Protein AF-A0A5J4TEI2-F1 (afdb_monomer_lite)

pLDDT: mean 84.94, std 12.74, range [40.59, 98.12]

Organism: NCBI:txid222440

Radius of gyration: 21.31 Å; chains: 1; bounding box: 37×49×60 Å

Foldseek 3Di:
DDDDDADCCQAVPPDDLQVLCVVLPPPPADQADDLPVVDDPPCNVVQFADQDDDDPCSNDDPPVPDDPDDPVSVVVNVVVSVVDRTNNRVVVVNVVSSVVSSVSVVVVSCVVLVLLVDRVVVDRHNVRSVVSSVVSCVVPVVSPPPPVVPPDDD

Structure (mmCIF, N/CA/C/O backbone):
data_AF-A0A5J4TEI2-F1
#
_entry.id   AF-A0A5J4TEI2-F1
#
loop_
_atom_site.group_PDB
_atom_site.id
_atom_site.type_symbol
_atom_site.label_atom_id
_atom_site.label_alt_id
_atom_site.label_comp_id
_atom_site.label_asym_id
_atom_site.label_entity_id
_atom_site.label_seq_id
_atom_site.pdbx_PDB_ins_code
_atom_site.Cartn_x
_atom_site.Cartn_y
_atom_site.Cartn_z
_atom_site.occupancy
_atom_site.B_iso_or_equiv
_atom_site.auth_seq_id
_atom_site.auth_comp_id
_atom_site.auth_asym_id
_atom_site.auth_atom_id
_atom_site.pdbx_PDB_model_num
ATOM 1 N N . MET A 1 1 ? 8.782 -23.679 -11.835 1.00 68.81 1 MET A N 1
ATOM 2 C CA . MET A 1 1 ? 8.497 -22.228 -11.827 1.00 68.81 1 MET A CA 1
ATOM 3 C C . MET A 1 1 ? 9.331 -21.592 -10.723 1.00 68.81 1 MET A C 1
ATOM 5 O O . MET A 1 1 ? 9.281 -22.099 -9.611 1.00 68.81 1 MET A O 1
ATOM 9 N N . LYS A 1 2 ? 10.154 -20.577 -11.019 1.00 84.25 2 LYS A N 1
ATOM 10 C CA . LYS A 1 2 ? 10.969 -19.872 -10.012 1.00 84.25 2 LYS A CA 1
ATOM 11 C C . LYS A 1 2 ? 10.288 -18.540 -9.707 1.00 84.25 2 LYS A C 1
ATOM 13 O O . LYS A 1 2 ? 10.124 -17.743 -10.621 1.00 84.25 2 LYS A O 1
ATOM 18 N N . LEU A 1 3 ? 9.865 -18.335 -8.461 1.00 84.19 3 LEU A N 1
ATOM 19 C CA . LEU A 1 3 ? 9.283 -17.065 -8.022 1.00 84.19 3 LEU A CA 1
ATOM 20 C C . LEU A 1 3 ? 10.392 -16.018 -7.877 1.00 84.19 3 LEU A C 1
ATOM 22 O O . LEU A 1 3 ? 11.471 -16.320 -7.361 1.00 84.19 3 LEU A O 1
ATOM 26 N N . GLN A 1 4 ? 10.121 -14.806 -8.350 1.00 82.88 4 GLN A N 1
ATOM 27 C CA . GLN A 1 4 ? 10.978 -13.639 -8.179 1.00 82.88 4 GLN A CA 1
ATOM 28 C C . GLN A 1 4 ? 10.197 -12.580 -7.407 1.00 82.88 4 GLN A C 1
ATOM 30 O O . GLN A 1 4 ? 9.025 -12.346 -7.690 1.00 82.88 4 GLN A O 1
ATOM 35 N N . PHE A 1 5 ? 10.851 -11.971 -6.423 1.00 85.19 5 PHE A N 1
ATOM 36 C CA . PHE A 1 5 ? 10.300 -10.863 -5.655 1.00 85.19 5 PHE A CA 1
ATOM 37 C C . PHE A 1 5 ? 11.025 -9.598 -6.089 1.00 85.19 5 PHE A C 1
ATOM 39 O O . PHE A 1 5 ? 12.238 -9.491 -5.911 1.00 85.19 5 PHE A O 1
ATOM 46 N N . ASN A 1 6 ? 10.277 -8.672 -6.679 1.00 82.75 6 ASN A N 1
ATOM 47 C CA . ASN A 1 6 ? 10.787 -7.381 -7.108 1.00 82.75 6 ASN A CA 1
ATOM 48 C C . ASN A 1 6 ? 10.270 -6.300 -6.167 1.00 82.75 6 ASN A C 1
ATOM 50 O O . ASN A 1 6 ? 9.120 -6.335 -5.730 1.00 82.75 6 ASN A O 1
ATOM 54 N N . TYR A 1 7 ? 11.133 -5.338 -5.863 1.00 86.00 7 TYR A N 1
ATOM 55 C CA . TYR A 1 7 ? 10.760 -4.197 -5.049 1.00 86.00 7 TYR A CA 1
ATOM 56 C C . TYR A 1 7 ? 10.215 -3.092 -5.946 1.00 86.00 7 TYR A C 1
ATOM 58 O O . TYR A 1 7 ? 10.934 -2.565 -6.794 1.00 86.00 7 TYR A O 1
ATOM 66 N N . ALA A 1 8 ? 8.937 -2.765 -5.775 1.00 85.75 8 ALA A N 1
ATOM 67 C CA . ALA A 1 8 ? 8.249 -1.874 -6.694 1.00 85.75 8 ALA A CA 1
ATOM 68 C C . ALA A 1 8 ? 8.808 -0.440 -6.670 1.00 85.75 8 ALA A C 1
ATOM 70 O O . ALA A 1 8 ? 8.841 0.197 -7.715 1.00 85.75 8 ALA A O 1
ATOM 71 N N . GLU A 1 9 ? 9.358 0.049 -5.550 1.00 86.56 9 GLU A N 1
ATOM 72 C CA . GLU A 1 9 ? 9.984 1.386 -5.512 1.00 86.56 9 GLU A CA 1
ATOM 73 C C . GLU A 1 9 ? 11.164 1.520 -6.486 1.00 86.56 9 GLU A C 1
ATOM 75 O O . GLU A 1 9 ? 11.454 2.617 -6.952 1.00 86.56 9 GLU A O 1
ATOM 80 N N . ASN A 1 10 ? 11.815 0.424 -6.891 1.00 88.44 10 ASN A N 1
ATOM 81 C CA . ASN A 1 10 ? 12.852 0.511 -7.919 1.00 88.44 10 ASN A CA 1
ATOM 82 C C . ASN A 1 10 ? 12.293 0.950 -9.289 1.00 88.44 10 ASN A C 1
ATOM 84 O O . ASN A 1 10 ? 13.048 1.444 -10.133 1.00 88.44 10 ASN A O 1
ATOM 88 N N . LEU A 1 11 ? 10.993 0.752 -9.528 1.00 86.81 11 LEU A N 1
ATOM 89 C CA . LEU A 1 11 ? 10.283 1.137 -10.751 1.00 86.81 11 LEU A CA 1
ATOM 90 C C . LEU A 1 11 ? 9.676 2.546 -10.679 1.00 86.81 11 LEU A C 1
ATOM 92 O O . LEU A 1 11 ? 9.418 3.144 -11.717 1.00 86.81 11 LEU A O 1
ATOM 96 N N . PHE A 1 12 ? 9.487 3.093 -9.480 1.00 82.88 12 PHE A N 1
ATOM 97 C CA . PHE A 1 12 ? 8.881 4.417 -9.289 1.00 82.88 12 PHE A CA 1
ATOM 98 C C . PHE A 1 12 ? 9.860 5.466 -8.751 1.00 82.88 12 PHE A C 1
ATOM 100 O O . PHE A 1 12 ? 9.569 6.658 -8.778 1.00 82.88 12 PHE A O 1
ATOM 107 N N . GLY A 1 13 ? 11.038 5.045 -8.288 1.00 80.31 13 GLY A N 1
ATOM 108 C CA . GLY A 1 13 ? 11.929 5.900 -7.514 1.00 80.31 13 GLY A CA 1
ATOM 109 C C . GLY A 1 13 ? 11.401 6.137 -6.091 1.00 80.31 13 GLY A C 1
ATOM 110 O O . GLY A 1 13 ? 10.457 5.475 -5.656 1.00 80.31 13 GLY A O 1
ATOM 111 N N . PRO A 1 14 ? 12.017 7.063 -5.333 1.00 78.25 14 PRO A N 1
ATOM 112 C CA . PRO A 1 14 ? 11.579 7.408 -3.984 1.00 78.25 14 PRO A CA 1
ATOM 113 C C . PRO A 1 14 ? 10.267 8.204 -4.047 1.00 78.25 14 PRO A C 1
ATOM 115 O O . PRO A 1 14 ? 10.268 9.434 -4.008 1.00 78.25 14 PRO A O 1
ATOM 118 N N . MET A 1 15 ? 9.147 7.496 -4.168 1.00 83.50 15 MET A N 1
ATOM 119 C CA . MET A 1 15 ? 7.809 8.068 -4.289 1.00 83.50 15 MET A CA 1
ATOM 120 C C . MET A 1 15 ? 6.858 7.430 -3.278 1.00 83.50 15 MET A C 1
ATOM 122 O O . MET A 1 15 ? 6.944 6.240 -2.986 1.00 83.50 15 MET A O 1
ATOM 126 N N . THR A 1 16 ? 5.948 8.228 -2.718 1.00 86.19 16 THR A N 1
ATOM 127 C CA . THR A 1 16 ? 4.894 7.706 -1.844 1.00 86.19 16 THR A CA 1
ATOM 128 C C . THR A 1 16 ? 3.731 7.188 -2.680 1.00 86.19 16 THR A C 1
ATOM 130 O O . THR A 1 16 ? 3.433 7.722 -3.744 1.00 86.19 16 THR A O 1
ATOM 133 N N . LEU A 1 17 ? 2.999 6.204 -2.158 1.00 85.00 17 LEU A N 1
ATOM 134 C CA . LEU A 1 17 ? 1.797 5.691 -2.822 1.00 85.00 17 LEU A CA 1
ATOM 135 C C . LEU A 1 17 ? 0.753 6.797 -3.094 1.00 85.00 17 LEU A C 1
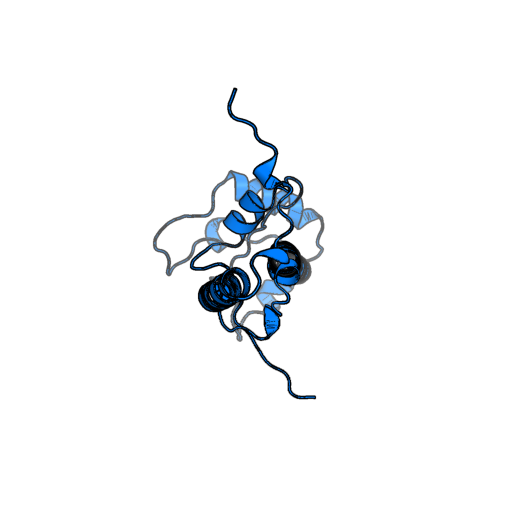ATOM 137 O O . LEU A 1 17 ? 0.098 6.797 -4.126 1.00 85.00 17 LEU A O 1
ATOM 141 N N . GLN A 1 18 ? 0.654 7.791 -2.205 1.00 83.19 18 GLN A N 1
ATOM 142 C CA . GLN A 1 18 ? -0.223 8.952 -2.391 1.00 83.19 18 GLN A CA 1
ATOM 143 C C . GLN A 1 18 ? 0.194 9.824 -3.587 1.00 83.19 18 GLN A C 1
ATOM 145 O O . GLN A 1 18 ? -0.664 10.359 -4.285 1.00 83.19 18 GLN A O 1
ATOM 150 N N . ALA A 1 19 ? 1.500 9.965 -3.836 1.00 83.56 19 ALA A N 1
ATOM 151 C CA . ALA A 1 19 ? 1.988 10.640 -5.033 1.00 83.56 19 ALA A CA 1
ATOM 152 C C . ALA A 1 19 ? 1.671 9.821 -6.297 1.00 83.56 19 ALA A C 1
ATOM 154 O O . ALA A 1 19 ? 1.213 10.403 -7.274 1.00 83.56 19 ALA A O 1
ATOM 155 N N . CYS A 1 20 ? 1.774 8.484 -6.244 1.00 80.94 20 CYS A N 1
ATOM 156 C CA . CYS A 1 20 ? 1.362 7.620 -7.358 1.00 80.94 20 CYS A CA 1
ATOM 157 C C . CYS A 1 20 ? -0.103 7.842 -7.766 1.00 80.94 20 CYS A C 1
ATOM 159 O O . CYS A 1 20 ? -0.379 7.959 -8.957 1.00 80.94 20 CYS A O 1
ATOM 161 N N . ILE A 1 21 ? -1.027 7.934 -6.798 1.00 81.50 21 ILE A N 1
ATOM 162 C CA . ILE A 1 21 ? -2.454 8.207 -7.066 1.00 81.50 21 ILE A CA 1
ATOM 163 C C . ILE A 1 21 ? -2.614 9.531 -7.807 1.00 81.50 21 ILE A C 1
ATOM 165 O O . ILE A 1 21 ? -3.292 9.605 -8.829 1.00 81.50 21 ILE A O 1
ATOM 169 N N . LYS A 1 22 ? -1.969 10.584 -7.291 1.00 82.12 22 LYS A N 1
ATOM 170 C CA . LYS A 1 22 ? -2.070 11.932 -7.852 1.00 82.12 22 LYS A CA 1
ATOM 171 C C . LYS A 1 22 ? -1.593 11.987 -9.305 1.00 82.12 22 LYS A C 1
ATOM 173 O O . LYS A 1 22 ? -2.181 12.715 -10.100 1.00 82.12 22 LYS A O 1
ATOM 178 N N . ASP A 1 23 ? -0.559 11.221 -9.631 1.00 78.31 23 ASP A N 1
ATOM 179 C CA . ASP A 1 23 ? 0.065 11.227 -10.952 1.00 78.31 23 ASP A CA 1
ATOM 180 C C . ASP A 1 23 ? -0.631 10.285 -11.958 1.00 78.31 23 ASP A C 1
ATOM 182 O O . ASP A 1 23 ? -0.450 10.448 -13.162 1.00 78.31 23 ASP A O 1
ATOM 186 N N . CYS A 1 24 ? -1.458 9.332 -11.501 1.00 71.12 24 CYS A N 1
ATOM 187 C CA . CYS A 1 24 ? -2.195 8.390 -12.363 1.00 71.12 24 CYS A CA 1
ATOM 188 C C . CYS A 1 24 ? -3.612 8.856 -12.764 1.00 71.12 24 CYS A C 1
ATOM 190 O O . CYS A 1 24 ? -4.367 8.078 -13.340 1.00 71.12 24 CYS A O 1
ATOM 192 N N . ASP A 1 25 ? -3.958 10.119 -12.488 1.00 60.75 25 ASP A N 1
ATOM 193 C CA . ASP A 1 25 ? -5.183 10.833 -12.909 1.00 60.75 25 ASP A CA 1
ATOM 194 C C . ASP A 1 25 ? -6.531 10.198 -12.492 1.00 60.75 25 ASP A C 1
ATOM 196 O O . ASP A 1 25 ? -7.601 10.591 -12.968 1.00 60.75 25 ASP A O 1
ATOM 200 N N . ASP A 1 26 ? -6.515 9.257 -11.542 1.00 63.69 26 ASP A N 1
ATOM 201 C CA . ASP A 1 26 ? -7.725 8.638 -11.001 1.00 63.69 26 ASP A CA 1
ATOM 202 C C . ASP A 1 26 ? -8.155 9.320 -9.695 1.00 63.69 26 ASP A C 1
ATOM 204 O O . ASP A 1 26 ? -7.716 8.993 -8.594 1.00 63.69 26 ASP A O 1
ATOM 208 N N . LYS A 1 27 ? -9.046 10.309 -9.820 1.00 64.62 27 LYS A N 1
ATOM 209 C CA . LYS A 1 27 ? -9.565 11.103 -8.687 1.00 64.62 27 LYS A CA 1
ATOM 210 C C . LYS A 1 27 ? -10.479 10.313 -7.746 1.00 64.62 27 LYS A C 1
ATOM 212 O O . LYS A 1 27 ? -10.943 10.880 -6.758 1.00 64.62 27 LYS A O 1
ATOM 21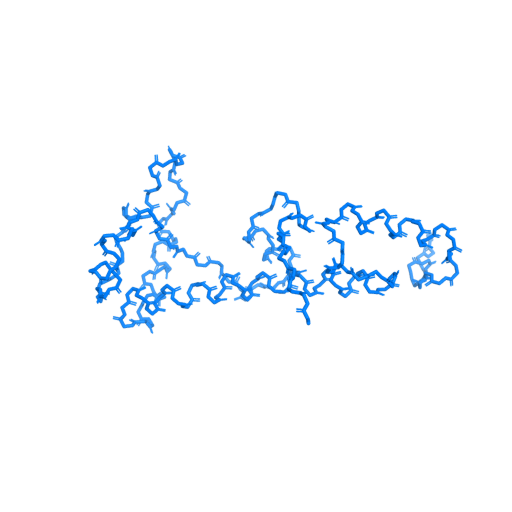7 N N . SER A 1 28 ? -10.809 9.066 -8.083 1.00 66.19 28 SER A N 1
ATOM 218 C CA . SER A 1 28 ? -11.706 8.231 -7.283 1.00 66.19 28 SER A CA 1
ATOM 219 C C . SER A 1 28 ? -10.991 7.462 -6.173 1.00 66.19 28 SER A C 1
ATOM 221 O O . SER A 1 28 ? -11.646 7.030 -5.225 1.00 66.19 28 SER A O 1
ATOM 223 N N . GLU A 1 29 ? -9.666 7.325 -6.257 1.00 70.88 29 GLU A N 1
ATOM 224 C CA . GLU A 1 29 ? -8.881 6.586 -5.274 1.00 70.88 29 GLU A CA 1
ATOM 225 C C . GLU A 1 29 ? -8.381 7.492 -4.153 1.00 70.88 29 GLU A C 1
ATOM 227 O O . GLU A 1 29 ? -7.819 8.566 -4.375 1.00 70.88 29 GLU A O 1
ATOM 232 N N . HIS A 1 30 ? -8.567 7.028 -2.922 1.00 80.75 30 HIS A N 1
ATOM 233 C CA . HIS A 1 30 ? -8.052 7.672 -1.728 1.00 80.75 30 HIS A CA 1
ATOM 234 C C . HIS A 1 30 ? -7.167 6.684 -0.979 1.00 80.75 30 HIS A C 1
ATOM 236 O O . HIS A 1 30 ? -7.539 5.526 -0.785 1.00 80.75 30 HIS A O 1
ATOM 242 N N . LYS A 1 31 ? -5.990 7.153 -0.561 1.00 83.69 31 LYS A N 1
ATOM 243 C CA . LYS A 1 31 ? -5.134 6.388 0.332 1.00 83.69 31 LYS A CA 1
ATOM 244 C C . LYS A 1 31 ? -5.622 6.570 1.765 1.00 83.69 31 LYS A C 1
ATOM 246 O O . LYS A 1 31 ? -5.513 7.670 2.298 1.00 83.69 31 LYS A O 1
ATOM 251 N N . ASP A 1 32 ? -6.069 5.482 2.377 1.00 89.00 32 ASP A N 1
ATOM 252 C CA . ASP A 1 32 ? -6.488 5.465 3.777 1.00 89.00 32 ASP A CA 1
ATOM 253 C C . ASP A 1 32 ? -5.286 5.541 4.743 1.00 89.00 32 ASP A C 1
ATOM 255 O O . ASP A 1 32 ? -4.111 5.533 4.349 1.00 89.00 32 ASP A O 1
ATOM 259 N N . VAL A 1 33 ? -5.566 5.550 6.049 1.00 90.12 33 VAL A N 1
ATOM 260 C CA . VAL A 1 33 ? -4.556 5.602 7.121 1.00 90.12 33 VAL A CA 1
ATOM 261 C C . VAL A 1 33 ? -4.607 4.383 8.046 1.00 90.12 33 VAL A C 1
ATOM 263 O O . VAL A 1 33 ? -5.671 3.836 8.325 1.00 90.12 33 VAL A O 1
ATOM 266 N N . PHE A 1 34 ? -3.459 3.962 8.581 1.00 91.94 34 PHE A N 1
ATOM 267 C CA . PHE A 1 34 ? -3.402 2.890 9.580 1.00 91.94 34 PHE A CA 1
ATOM 268 C C . PHE A 1 34 ? -2.300 3.137 10.630 1.00 91.94 34 PHE A C 1
ATOM 270 O O . PHE A 1 34 ? -1.173 3.482 10.255 1.00 91.94 34 PHE A O 1
ATOM 277 N N . PRO A 1 35 ? -2.569 2.940 11.937 1.00 91.69 35 PRO A N 1
ATOM 278 C CA . PRO A 1 35 ? -1.586 3.146 12.997 1.00 91.69 35 PRO A CA 1
ATOM 279 C C . PRO A 1 35 ? -0.703 1.904 13.193 1.00 91.69 35 PRO A C 1
ATOM 281 O O . PRO A 1 35 ? -0.991 1.014 13.989 1.00 91.69 35 PRO A O 1
ATOM 284 N N . TYR A 1 36 ? 0.416 1.822 12.475 1.00 86.88 36 TYR A N 1
ATOM 285 C CA . TYR A 1 36 ? 1.287 0.634 12.510 1.00 86.88 36 TYR A CA 1
ATOM 286 C C . TYR A 1 36 ? 1.999 0.395 13.846 1.00 86.88 36 TYR A C 1
ATOM 288 O O . TYR A 1 36 ? 2.353 -0.739 14.159 1.00 86.88 36 TYR A O 1
ATOM 296 N N . GLU A 1 37 ? 2.233 1.444 14.636 1.00 89.44 37 GLU A N 1
ATOM 297 C CA . GLU A 1 37 ? 3.033 1.343 15.864 1.00 89.44 37 GLU A CA 1
ATOM 298 C C . GLU A 1 37 ? 2.265 0.737 17.049 1.00 89.44 37 GLU A C 1
ATOM 300 O O . GLU A 1 37 ? 2.873 0.400 18.068 1.00 89.44 37 GLU A O 1
ATOM 305 N N . ILE A 1 38 ? 0.943 0.572 16.932 1.00 90.94 38 ILE A N 1
ATOM 306 C CA . ILE A 1 38 ? 0.102 0.098 18.037 1.00 90.94 38 ILE A CA 1
ATOM 307 C C . ILE A 1 38 ? 0.013 -1.429 18.136 1.00 90.94 38 ILE A C 1
ATOM 309 O O . ILE A 1 38 ? -0.360 -1.969 19.182 1.00 90.94 38 ILE A O 1
ATOM 313 N N . ILE A 1 39 ? 0.391 -2.141 17.073 1.00 92.38 39 ILE A N 1
ATOM 314 C CA . ILE A 1 39 ? 0.300 -3.599 16.984 1.00 92.38 39 ILE A CA 1
ATOM 315 C C . ILE A 1 39 ? 1.692 -4.222 16.940 1.00 92.38 39 ILE A C 1
ATOM 317 O O . ILE A 1 39 ? 2.587 -3.777 16.229 1.00 92.38 39 ILE A O 1
ATOM 321 N N . ASN A 1 40 ? 1.862 -5.309 17.684 1.00 93.25 40 ASN A N 1
ATOM 322 C CA . ASN A 1 40 ? 3.030 -6.173 17.651 1.00 93.25 40 ASN A CA 1
ATOM 323 C C . ASN A 1 40 ? 2.625 -7.635 17.900 1.00 93.25 40 ASN A C 1
ATOM 325 O O . ASN A 1 40 ? 1.464 -7.954 18.164 1.00 93.25 40 ASN A O 1
ATOM 329 N N . SER A 1 41 ? 3.606 -8.536 17.857 1.00 95.31 41 SER A N 1
ATOM 330 C CA . SER A 1 41 ? 3.397 -9.979 18.013 1.00 95.31 41 SER A CA 1
ATOM 331 C C . SER A 1 41 ? 2.705 -10.387 19.320 1.00 95.31 41 SER A C 1
ATOM 333 O O . SER A 1 41 ? 2.103 -11.457 19.368 1.00 95.31 41 SER A O 1
ATOM 335 N N . ASN A 1 42 ? 2.757 -9.551 20.362 1.00 97.06 42 ASN A N 1
ATOM 336 C CA . ASN A 1 42 ? 2.207 -9.865 21.678 1.00 97.06 42 ASN A CA 1
ATOM 337 C C . ASN A 1 42 ? 0.766 -9.367 21.861 1.00 97.06 42 ASN A C 1
ATOM 339 O O . ASN A 1 42 ? 0.012 -9.998 22.594 1.00 97.06 42 ASN A O 1
ATOM 343 N N . ASN A 1 43 ? 0.371 -8.261 21.217 1.00 96.25 43 ASN A N 1
ATOM 344 C CA . ASN A 1 43 ? -0.925 -7.608 21.459 1.00 96.25 43 ASN A CA 1
ATOM 345 C C . ASN A 1 43 ? -1.887 -7.618 20.256 1.00 96.25 43 ASN A C 1
ATOM 347 O O . ASN A 1 43 ? -3.036 -7.200 20.403 1.00 96.25 43 ASN A O 1
ATOM 351 N N . TRP A 1 44 ? -1.461 -8.104 19.081 1.00 95.50 44 TRP A N 1
ATOM 352 C CA . TRP A 1 44 ? -2.227 -7.969 17.834 1.00 95.50 44 TRP A CA 1
ATOM 353 C C . TRP A 1 44 ? -3.679 -8.433 17.945 1.00 95.50 44 TRP A C 1
ATOM 355 O O . TRP A 1 44 ? -4.573 -7.761 17.444 1.00 95.50 44 TRP A O 1
ATOM 365 N N . LYS A 1 45 ? -3.932 -9.561 18.619 1.00 96.81 45 LYS A N 1
ATOM 366 C CA . LYS A 1 45 ? -5.275 -10.138 18.716 1.00 96.81 45 LYS A CA 1
ATOM 367 C C . LYS A 1 45 ? -6.194 -9.271 19.570 1.00 96.81 45 LYS A C 1
ATOM 369 O O . LYS A 1 45 ? -7.339 -9.062 19.202 1.00 96.81 45 LYS A O 1
ATOM 374 N N . GLU A 1 46 ? -5.704 -8.768 20.695 1.00 96.88 46 GLU A N 1
ATOM 375 C CA . GLU A 1 46 ? -6.485 -7.888 21.565 1.00 96.88 46 GLU A CA 1
ATOM 376 C C . GLU A 1 46 ? -6.792 -6.564 20.861 1.00 96.88 46 GLU A C 1
ATOM 378 O O . GLU A 1 46 ? -7.932 -6.108 20.860 1.00 96.88 46 GLU A O 1
ATOM 383 N N . VAL A 1 47 ? -5.787 -5.982 20.201 1.00 97.06 47 VAL A N 1
ATOM 384 C CA . VAL A 1 47 ? -5.927 -4.693 19.523 1.00 97.06 47 VAL A CA 1
ATOM 385 C C . VAL A 1 47 ? -6.836 -4.795 18.300 1.00 97.06 47 VAL A C 1
ATOM 387 O O . VAL A 1 47 ? -7.684 -3.930 18.119 1.00 97.06 47 VAL A O 1
ATOM 390 N N . LEU A 1 48 ? -6.689 -5.829 17.465 1.00 96.81 48 LEU A N 1
ATOM 391 C CA . LEU A 1 48 ? -7.410 -5.939 16.192 1.00 96.81 48 LEU A CA 1
ATOM 392 C C . LEU A 1 48 ? -8.847 -6.459 16.324 1.00 96.81 48 LEU A C 1
ATOM 394 O O . LEU A 1 48 ? -9.661 -6.217 15.435 1.00 96.81 48 LEU A O 1
ATOM 398 N N . MET A 1 49 ? -9.183 -7.149 17.416 1.00 97.69 49 MET A N 1
ATOM 399 C CA . MET A 1 49 ? -10.543 -7.663 17.638 1.00 97.69 49 MET A CA 1
ATOM 400 C C . MET A 1 49 ? -11.488 -6.623 18.258 1.00 97.69 49 MET A C 1
ATOM 402 O O . MET A 1 49 ? -12.684 -6.890 18.370 1.00 97.69 49 MET A O 1
ATOM 406 N N . LYS A 1 50 ? -10.979 -5.447 18.649 1.00 98.12 50 LYS A N 1
ATOM 407 C CA . LYS A 1 50 ? -11.799 -4.331 19.134 1.00 98.12 50 LYS A CA 1
ATOM 408 C C . LYS A 1 50 ? -12.726 -3.811 18.038 1.00 98.12 50 LYS A C 1
ATOM 410 O O . LYS A 1 50 ? -12.338 -3.687 16.872 1.00 98.12 50 LYS A O 1
ATOM 415 N N . THR A 1 51 ? -13.947 -3.500 18.457 1.00 97.81 51 THR A N 1
ATOM 416 C CA . THR A 1 51 ? -14.998 -2.917 17.617 1.00 97.81 51 THR A CA 1
ATOM 417 C C . THR A 1 51 ? -14.987 -1.393 17.663 1.00 97.81 51 THR A C 1
ATOM 419 O O . THR A 1 51 ? -15.584 -0.765 16.800 1.00 97.81 51 THR A O 1
ATOM 422 N N . GLU A 1 52 ? -14.333 -0.782 18.657 1.00 97.62 52 GLU A N 1
ATOM 423 C CA . GLU A 1 52 ? -14.078 0.660 18.653 1.00 97.62 52 GLU A CA 1
ATOM 424 C C . GLU A 1 52 ? -13.025 1.051 17.593 1.00 97.62 52 GLU A C 1
ATOM 426 O O . GLU A 1 52 ? -12.096 0.273 17.340 1.00 97.62 52 GLU A O 1
ATOM 431 N N . PRO A 1 53 ? -13.107 2.253 16.990 1.00 97.06 53 PRO A N 1
ATOM 432 C CA . PRO A 1 53 ? -12.029 2.775 16.153 1.00 97.06 53 PRO A CA 1
ATOM 433 C C . PRO A 1 53 ? -10.758 3.015 16.982 1.00 97.06 53 PRO A C 1
ATOM 435 O O . PRO A 1 53 ? -10.806 3.099 18.209 1.00 97.06 53 PRO A O 1
ATOM 438 N N . PHE A 1 54 ? -9.604 3.080 16.320 1.00 95.88 54 PHE A N 1
ATOM 439 C CA . PHE A 1 54 ? -8.388 3.691 16.863 1.00 95.88 54 PHE A CA 1
ATOM 440 C C . PHE A 1 54 ? -8.626 5.140 17.303 1.00 95.88 54 PHE A C 1
ATOM 442 O O . PHE A 1 54 ? -9.453 5.836 16.714 1.00 95.88 54 PHE A O 1
ATOM 449 N N . GLU A 1 55 ? -7.910 5.558 18.341 1.00 93.69 55 GLU A N 1
ATOM 450 C CA . GLU A 1 55 ? -7.912 6.940 18.821 1.00 93.69 55 GLU A CA 1
ATOM 451 C C . GLU A 1 55 ? -6.998 7.802 17.940 1.00 93.69 55 GLU A C 1
ATOM 453 O O . GLU A 1 55 ? -6.064 7.293 17.315 1.00 93.69 55 GLU A O 1
ATOM 458 N N . TYR A 1 56 ? -7.234 9.114 17.900 1.00 90.75 56 TYR A N 1
ATOM 459 C CA . TYR A 1 56 ? -6.430 10.055 17.110 1.00 90.75 56 TYR A CA 1
ATOM 460 C C . TYR A 1 56 ? -4.929 9.940 17.437 1.00 90.75 56 TYR A C 1
ATOM 462 O O . TYR A 1 56 ? -4.058 9.960 16.566 1.00 90.75 56 TYR A O 1
ATOM 470 N N . GLU A 1 57 ? -4.620 9.747 18.715 1.00 88.75 57 GLU A N 1
ATOM 471 C CA . GLU A 1 57 ? -3.278 9.614 19.260 1.00 88.75 57 GLU A CA 1
ATOM 472 C C . GLU A 1 57 ? -2.580 8.320 18.830 1.00 88.75 57 GLU A C 1
ATOM 474 O O . GLU A 1 57 ? -1.346 8.283 18.807 1.00 88.75 57 GLU A O 1
ATOM 479 N N . ASP A 1 58 ? -3.333 7.284 18.447 1.00 90.81 58 ASP A N 1
ATOM 480 C CA . ASP A 1 58 ? -2.781 6.008 17.983 1.00 90.81 58 ASP A CA 1
ATOM 481 C C . ASP A 1 58 ? -2.027 6.172 16.651 1.00 90.81 58 ASP A C 1
ATOM 483 O O . ASP A 1 58 ? -1.110 5.404 16.351 1.00 90.81 58 ASP A O 1
ATOM 487 N N . PHE A 1 59 ? -2.361 7.201 15.864 1.00 89.06 59 PHE A N 1
ATOM 488 C CA . PHE A 1 59 ? -1.696 7.527 14.598 1.00 89.06 59 PHE A CA 1
ATOM 489 C C . PHE A 1 59 ? -0.376 8.295 14.778 1.00 89.06 59 PHE A C 1
ATOM 491 O O . PHE A 1 59 ? 0.359 8.517 13.808 1.00 89.06 59 PHE A O 1
ATOM 498 N N . ASN A 1 60 ? -0.019 8.668 16.011 1.00 83.44 60 ASN A N 1
ATOM 499 C CA . ASN A 1 60 ? 1.224 9.376 16.288 1.00 83.44 60 ASN A CA 1
ATOM 500 C C . ASN A 1 60 ? 2.432 8.442 16.208 1.00 83.44 60 ASN A C 1
ATOM 502 O O . ASN A 1 60 ? 2.691 7.637 17.102 1.00 83.44 60 ASN A O 1
ATOM 506 N N . SER A 1 61 ? 3.237 8.611 15.157 1.00 78.94 61 SER A N 1
ATOM 507 C CA . SER A 1 61 ? 4.503 7.888 15.032 1.00 78.94 61 SER A CA 1
ATOM 508 C C . SER A 1 61 ? 5.553 8.432 16.001 1.00 78.94 61 SER A C 1
ATOM 510 O O . SER A 1 61 ? 6.002 9.577 15.885 1.00 78.94 61 SER A O 1
ATOM 512 N N . LYS A 1 62 ? 6.030 7.572 16.906 1.00 74.19 62 LYS A N 1
ATOM 513 C CA . LYS A 1 62 ? 7.139 7.867 17.826 1.00 74.19 62 LYS A CA 1
ATOM 514 C C . LYS A 1 62 ? 8.462 8.049 17.083 1.00 74.19 62 LYS A C 1
ATOM 516 O O . LYS A 1 62 ? 9.340 8.760 17.563 1.00 74.19 62 LYS A O 1
ATOM 521 N N . HIS A 1 63 ? 8.602 7.436 15.907 1.00 70.56 63 HIS A N 1
ATOM 522 C CA . HIS A 1 63 ? 9.834 7.461 15.116 1.00 70.56 63 HIS A CA 1
ATOM 523 C C . HIS A 1 63 ? 9.950 8.689 14.212 1.00 70.56 63 HIS A C 1
ATOM 525 O O . HIS A 1 63 ? 11.058 9.165 13.969 1.00 70.56 63 HIS A O 1
ATOM 531 N N . LYS A 1 64 ? 8.830 9.215 13.699 1.00 65.88 64 LYS A N 1
ATOM 532 C CA . LYS A 1 64 ? 8.856 10.333 12.740 1.00 65.88 64 LYS A CA 1
ATOM 533 C C . LYS A 1 64 ? 8.956 11.713 13.392 1.00 65.88 64 LYS A C 1
ATOM 535 O O . LYS A 1 64 ? 9.204 12.684 12.682 1.00 65.88 64 LYS A O 1
ATOM 540 N N . GLY A 1 65 ? 8.782 11.827 14.713 1.00 57.59 65 GLY A N 1
ATOM 541 C CA . GLY A 1 65 ? 8.954 13.079 15.470 1.00 57.59 65 GLY A CA 1
ATOM 542 C C . GLY A 1 65 ? 8.048 14.247 15.040 1.00 57.59 65 GLY A C 1
ATOM 543 O O . GLY A 1 65 ? 8.179 15.348 15.573 1.00 57.59 65 GLY A O 1
ATOM 544 N N . ARG A 1 66 ? 7.138 14.037 14.081 1.00 56.81 66 ARG A N 1
ATOM 545 C CA . ARG A 1 66 ? 6.162 15.007 13.581 1.00 56.81 66 ARG A CA 1
ATOM 546 C C . ARG A 1 66 ? 4.818 14.337 13.346 1.00 56.81 66 ARG A C 1
ATOM 548 O O . ARG A 1 66 ? 4.755 13.238 12.800 1.00 56.81 66 ARG A O 1
ATOM 555 N N . TYR A 1 67 ? 3.774 15.085 13.685 1.00 57.94 67 TYR A N 1
ATOM 556 C CA . TYR A 1 67 ? 2.398 14.835 13.282 1.00 57.94 67 TYR A CA 1
ATOM 557 C C . TYR A 1 67 ? 2.287 14.981 11.761 1.00 57.94 67 TYR A C 1
ATOM 559 O O . TYR A 1 67 ? 2.470 16.076 11.229 1.00 57.94 67 TYR A O 1
ATOM 567 N N . SER A 1 68 ? 2.040 13.872 11.067 1.00 67.19 68 SER A N 1
ATOM 568 C CA . SER A 1 68 ? 1.613 13.871 9.662 1.00 67.19 68 SER A CA 1
ATOM 569 C C . SER A 1 68 ? 0.132 13.541 9.502 1.00 67.19 68 SER A C 1
ATOM 571 O O . SER A 1 68 ? -0.360 13.638 8.391 1.00 67.19 68 SER A O 1
ATOM 573 N N . PHE A 1 69 ? -0.538 13.140 10.586 1.00 81.75 69 PHE A N 1
ATOM 574 C CA . PHE A 1 69 ? -1.962 12.838 10.620 1.00 81.75 69 PHE A CA 1
ATOM 575 C C . PHE A 1 69 ? -2.731 14.092 11.028 1.00 81.75 69 PHE A C 1
ATOM 577 O O . PHE A 1 69 ? -2.414 14.721 12.042 1.00 81.75 69 PHE A O 1
ATOM 584 N N . THR A 1 70 ? -3.674 14.494 10.191 1.00 87.19 70 THR A N 1
ATOM 585 C CA . THR A 1 70 ? -4.478 15.703 10.337 1.00 87.19 70 THR A CA 1
ATOM 586 C C . THR A 1 70 ? -5.863 15.371 10.873 1.00 87.19 70 THR A C 1
ATOM 588 O O . THR A 1 70 ? -6.333 14.240 10.791 1.00 87.19 70 THR A O 1
ATOM 591 N N . LYS A 1 71 ? -6.550 16.382 11.410 1.00 88.38 71 LYS A N 1
ATOM 592 C CA . LYS A 1 71 ? -7.919 16.209 11.901 1.00 88.38 71 LYS A CA 1
ATOM 593 C C . LYS A 1 71 ? -8.898 15.806 10.790 1.00 88.38 71 LYS A C 1
ATOM 595 O O . LYS A 1 71 ? -9.779 14.996 11.036 1.00 88.38 71 LYS A O 1
ATOM 600 N N . ASP A 1 72 ? -8.715 16.328 9.579 1.00 89.31 72 ASP A N 1
ATOM 601 C CA . ASP A 1 72 ? -9.569 15.975 8.440 1.00 89.31 72 ASP A CA 1
ATOM 602 C C . ASP A 1 72 ? -9.401 14.491 8.052 1.00 89.31 72 ASP A C 1
ATOM 604 O O . ASP A 1 72 ? -10.377 13.825 7.713 1.00 89.31 72 ASP A O 1
ATOM 608 N N . GLU A 1 73 ? -8.179 13.949 8.147 1.00 89.62 73 GLU A N 1
ATOM 609 C CA . GLU A 1 73 ? -7.916 12.517 7.933 1.00 89.62 73 GLU A CA 1
ATOM 610 C C . GLU A 1 73 ? -8.525 11.646 9.043 1.00 89.62 73 GLU A C 1
ATOM 612 O O . GLU A 1 73 ? -9.005 10.552 8.753 1.00 89.62 73 GLU A O 1
ATOM 617 N N . ASP A 1 74 ? -8.555 12.127 10.289 1.00 91.69 74 ASP A N 1
ATOM 618 C CA . ASP A 1 74 ? -9.236 11.452 11.404 1.00 91.69 74 ASP A CA 1
ATOM 619 C C . ASP A 1 74 ? -10.750 11.401 11.213 1.00 91.69 74 ASP A C 1
ATOM 621 O O . ASP A 1 74 ? -11.356 10.333 11.300 1.00 91.69 74 ASP A O 1
ATOM 625 N N . ASP A 1 75 ? -11.360 12.534 10.863 1.00 92.56 75 ASP A N 1
ATOM 626 C CA . ASP A 1 75 ? -12.793 12.613 10.589 1.00 92.56 75 ASP A CA 1
ATOM 627 C C . ASP A 1 75 ? -13.183 11.662 9.439 1.00 92.56 75 ASP A C 1
ATOM 629 O O . ASP A 1 75 ? -14.186 10.943 9.534 1.00 92.56 75 ASP A O 1
ATOM 633 N N . GLN A 1 76 ? -12.366 11.594 8.381 1.00 92.19 76 GLN A N 1
ATOM 634 C CA . GLN A 1 76 ? -12.559 10.666 7.266 1.00 92.19 76 GLN A CA 1
ATOM 635 C C . GLN A 1 76 ? -12.395 9.202 7.702 1.00 92.19 76 GLN A C 1
ATOM 637 O O . GLN A 1 76 ? -13.273 8.377 7.440 1.00 92.19 76 GLN A O 1
ATOM 642 N N . TYR A 1 77 ? -11.334 8.889 8.447 1.00 94.44 77 TYR A N 1
ATOM 643 C CA . TYR A 1 77 ? -11.101 7.557 9.001 1.00 94.44 77 TYR A CA 1
ATOM 644 C C . TYR A 1 77 ? -12.281 7.082 9.865 1.00 94.44 77 TYR A C 1
ATOM 646 O O . TYR A 1 77 ? -12.750 5.953 9.709 1.00 94.44 77 TYR A O 1
ATOM 654 N N . LEU A 1 78 ? -12.832 7.939 10.728 1.00 95.38 78 LEU A N 1
ATOM 655 C CA . LEU A 1 78 ? -13.992 7.611 11.560 1.00 95.38 78 LEU A CA 1
ATOM 656 C C . LEU A 1 78 ? -15.266 7.367 10.738 1.00 95.38 78 LEU A C 1
ATOM 658 O O . LEU A 1 78 ? -16.125 6.579 11.148 1.00 95.38 78 LEU A O 1
ATOM 662 N N . ILE A 1 79 ? -15.425 8.037 9.594 1.00 94.12 79 ILE A N 1
ATOM 663 C CA . ILE A 1 79 ? -16.529 7.783 8.659 1.00 94.12 79 ILE A CA 1
ATOM 664 C C . ILE A 1 79 ? -16.352 6.421 7.988 1.00 94.12 79 ILE A C 1
ATOM 666 O O . ILE A 1 79 ? -17.308 5.643 7.937 1.00 94.12 79 ILE A O 1
ATOM 670 N N . ASP A 1 80 ? -15.150 6.112 7.51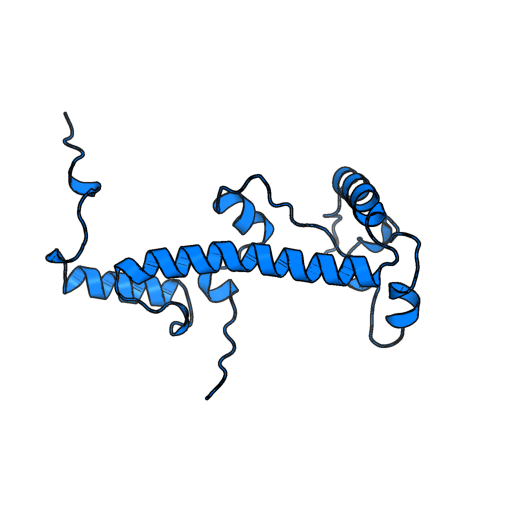1 1.00 92.56 80 ASP A N 1
ATOM 671 C CA . ASP A 1 80 ? -14.878 4.867 6.796 1.00 92.56 80 ASP A CA 1
ATOM 672 C C . ASP A 1 80 ? -14.883 3.653 7.720 1.00 92.56 80 ASP A C 1
ATOM 674 O O . ASP A 1 80 ? -15.447 2.614 7.366 1.00 92.56 80 ASP A O 1
ATOM 678 N N . PHE A 1 81 ? -14.386 3.799 8.951 1.00 96.31 81 PHE A N 1
ATOM 679 C CA . PHE A 1 81 ? -14.376 2.733 9.948 1.00 96.31 81 PHE A CA 1
ATOM 680 C C . PHE A 1 81 ? -15.782 2.185 10.243 1.00 96.31 81 PHE A C 1
ATOM 682 O O . PHE A 1 81 ? -15.939 0.990 10.486 1.00 96.31 81 PHE A O 1
ATOM 689 N N . LYS A 1 82 ? -16.835 3.013 10.135 1.00 96.56 82 LYS A N 1
ATOM 690 C CA . LYS A 1 82 ? -18.241 2.592 10.331 1.00 96.56 82 LYS A CA 1
ATOM 691 C C . LYS A 1 82 ? -18.696 1.487 9.376 1.00 96.56 82 LYS A C 1
ATOM 693 O O . LYS A 1 82 ? -19.717 0.853 9.632 1.00 96.56 82 LYS A O 1
ATOM 698 N N . ARG A 1 83 ? -17.980 1.268 8.271 1.00 96.50 83 ARG A N 1
ATOM 699 C CA . ARG A 1 83 ? -18.265 0.200 7.301 1.00 96.50 83 ARG A CA 1
ATOM 700 C C . ARG A 1 83 ? -17.760 -1.169 7.771 1.00 96.50 83 ARG A C 1
ATOM 702 O O . ARG A 1 83 ? -18.098 -2.177 7.155 1.00 96.50 83 ARG A O 1
ATOM 709 N N . PHE A 1 84 ? -16.970 -1.217 8.844 1.00 97.38 84 PHE A N 1
ATOM 710 C CA . PHE A 1 84 ? -16.296 -2.417 9.328 1.00 97.38 84 PHE A CA 1
ATOM 711 C C . PHE A 1 84 ? -16.769 -2.798 10.731 1.00 97.38 84 PHE A C 1
ATOM 713 O O . PHE A 1 84 ? -17.189 -1.963 11.526 1.00 97.38 84 PHE A O 1
ATOM 720 N N . THR A 1 85 ? -16.705 -4.094 11.041 1.00 97.56 85 THR A N 1
ATOM 721 C CA . THR A 1 85 ? -17.143 -4.613 12.349 1.00 97.56 85 THR A CA 1
ATOM 722 C C . THR A 1 85 ? -16.071 -4.429 13.424 1.00 97.56 85 THR A C 1
ATOM 724 O O . THR A 1 85 ? -16.381 -4.255 14.599 1.00 97.56 85 THR A O 1
ATOM 727 N N . ASN A 1 86 ? -14.801 -4.520 13.038 1.00 97.81 86 ASN A N 1
ATOM 728 C CA . ASN A 1 86 ? -13.653 -4.463 13.934 1.00 97.81 86 ASN A CA 1
ATOM 729 C C . ASN A 1 86 ? -12.415 -3.953 13.181 1.00 97.81 86 ASN A C 1
ATOM 731 O O . ASN A 1 86 ? -12.395 -3.862 11.949 1.00 97.81 86 ASN A O 1
ATOM 735 N N . ARG A 1 87 ? -11.355 -3.665 13.935 1.00 97.69 87 ARG A N 1
ATOM 736 C CA . ARG A 1 87 ? -10.083 -3.155 13.401 1.00 97.69 87 ARG A CA 1
ATOM 737 C C . ARG A 1 87 ? -9.367 -4.139 12.468 1.00 97.69 87 ARG A C 1
ATOM 739 O O . ARG A 1 87 ? -8.631 -3.696 11.590 1.00 97.69 87 ARG A O 1
ATOM 746 N N . LEU A 1 88 ? -9.580 -5.451 12.607 1.00 96.94 88 LEU A N 1
ATOM 747 C CA . LEU A 1 88 ? -9.028 -6.457 11.692 1.00 96.94 88 LEU A CA 1
ATOM 748 C C . LEU A 1 88 ? -9.648 -6.354 10.294 1.00 96.94 88 LEU A C 1
ATOM 750 O O . LEU A 1 88 ? -8.933 -6.469 9.301 1.00 96.94 88 LEU A O 1
ATOM 754 N N . ASP A 1 89 ? -10.961 -6.159 10.206 1.00 97.69 89 ASP A N 1
ATOM 755 C CA . ASP A 1 89 ? -11.647 -6.030 8.920 1.00 97.69 89 ASP A CA 1
ATOM 756 C C . ASP A 1 89 ? -11.260 -4.726 8.218 1.00 97.69 89 ASP A C 1
ATOM 758 O O . ASP A 1 89 ? -10.995 -4.747 7.015 1.00 97.69 89 ASP A O 1
ATOM 762 N N . TYR A 1 90 ? -11.093 -3.643 8.983 1.00 97.06 90 TYR A N 1
ATOM 763 C CA . TYR A 1 90 ? -10.493 -2.408 8.481 1.00 97.06 90 TYR A CA 1
ATOM 764 C C . TYR A 1 90 ? -9.062 -2.628 7.959 1.00 97.06 90 TYR A C 1
ATOM 766 O O . TYR A 1 90 ? -8.762 -2.250 6.833 1.00 97.06 90 TYR A O 1
ATOM 774 N N . LEU A 1 91 ? -8.189 -3.310 8.716 1.00 95.69 91 LEU A N 1
ATOM 775 C CA . LEU A 1 91 ? -6.814 -3.613 8.286 1.00 95.69 91 LEU A CA 1
ATOM 776 C C . LEU A 1 91 ? -6.766 -4.434 6.985 1.00 95.69 91 LEU A C 1
ATOM 778 O O . LEU A 1 91 ? -5.918 -4.189 6.128 1.00 95.69 91 LEU A O 1
ATOM 782 N N . LYS A 1 92 ? -7.652 -5.426 6.821 1.00 95.62 92 LYS A N 1
ATOM 783 C CA . LYS A 1 92 ? -7.728 -6.210 5.575 1.00 95.62 92 LYS A CA 1
ATOM 784 C C . LYS A 1 92 ? -8.085 -5.319 4.392 1.00 95.62 92 LYS A C 1
ATOM 786 O O . LYS A 1 92 ? -7.409 -5.392 3.373 1.00 95.62 92 LYS A O 1
ATOM 791 N N . TYR A 1 93 ? -9.128 -4.504 4.543 1.00 95.56 93 TYR A N 1
ATOM 792 C CA . TYR A 1 93 ? -9.548 -3.556 3.519 1.00 95.56 93 TYR A CA 1
ATOM 793 C C . TYR A 1 93 ? -8.420 -2.583 3.171 1.00 95.56 93 TYR A C 1
ATOM 795 O O . TYR A 1 93 ? -8.065 -2.471 2.006 1.00 95.56 93 TYR A O 1
ATOM 803 N N . TYR A 1 94 ? -7.795 -1.981 4.183 1.00 94.38 94 TYR A N 1
ATOM 804 C CA . TYR A 1 94 ? -6.670 -1.067 4.031 1.00 94.38 94 TYR A CA 1
ATOM 805 C C . TYR A 1 94 ? -5.531 -1.682 3.201 1.00 94.38 94 TYR A C 1
ATOM 807 O O . TYR A 1 94 ? -5.075 -1.091 2.229 1.00 94.38 94 TYR A O 1
ATOM 815 N N . ASN A 1 95 ? -5.099 -2.903 3.540 1.00 93.38 95 ASN A N 1
ATOM 816 C CA . ASN A 1 95 ? -4.014 -3.578 2.821 1.00 93.38 95 ASN A CA 1
ATOM 817 C C . ASN A 1 95 ? -4.391 -3.922 1.373 1.00 93.38 95 ASN A C 1
ATOM 819 O O . ASN A 1 95 ? -3.527 -3.915 0.494 1.00 93.38 95 ASN A O 1
ATOM 823 N N . ILE A 1 96 ? -5.662 -4.257 1.130 1.00 93.94 96 ILE A N 1
ATOM 824 C CA . ILE A 1 96 ? -6.178 -4.495 -0.220 1.00 93.94 96 ILE A CA 1
ATOM 825 C C . ILE A 1 96 ? -6.167 -3.184 -1.009 1.00 93.94 96 ILE A C 1
ATOM 827 O O . ILE A 1 96 ? -5.582 -3.167 -2.085 1.00 93.94 96 ILE A O 1
ATOM 831 N N . ASN A 1 97 ? -6.703 -2.095 -0.449 1.00 91.62 97 ASN A N 1
ATOM 832 C CA . ASN A 1 97 ? -6.726 -0.775 -1.082 1.00 91.62 97 ASN A CA 1
ATOM 833 C C . ASN A 1 97 ? -5.306 -0.304 -1.450 1.00 91.62 97 ASN A C 1
ATOM 835 O O . ASN A 1 97 ? -5.037 -0.010 -2.611 1.00 91.62 97 ASN A O 1
ATOM 839 N N . ASP A 1 98 ? -4.351 -0.351 -0.509 1.00 90.62 98 ASP A N 1
ATOM 840 C CA . ASP A 1 98 ? -2.951 0.024 -0.776 1.00 90.62 98 ASP A CA 1
ATOM 841 C C . ASP A 1 98 ? -2.322 -0.837 -1.893 1.00 90.62 98 ASP A C 1
ATOM 843 O O . ASP A 1 98 ? -1.510 -0.352 -2.685 1.00 90.62 98 ASP A O 1
ATOM 847 N N . THR A 1 99 ? -2.710 -2.113 -1.992 1.00 90.75 99 THR A N 1
ATOM 848 C CA . THR A 1 99 ? -2.244 -3.001 -3.066 1.00 90.75 99 THR A CA 1
ATOM 849 C C . THR A 1 99 ? -2.890 -2.650 -4.406 1.00 90.75 99 THR A C 1
ATOM 851 O O . THR A 1 99 ? -2.186 -2.579 -5.411 1.00 90.75 99 THR A O 1
ATOM 854 N N . GLU A 1 100 ? -4.202 -2.416 -4.441 1.00 89.88 100 GLU A N 1
ATOM 855 C CA . GLU A 1 100 ? -4.943 -2.051 -5.655 1.00 89.88 100 GLU A CA 1
ATOM 856 C C . GLU A 1 100 ? -4.435 -0.733 -6.244 1.00 89.88 100 GLU A C 1
ATOM 858 O O . GLU A 1 100 ? -4.109 -0.678 -7.434 1.00 89.88 100 GLU A O 1
ATOM 863 N N . ILE A 1 101 ? -4.234 0.270 -5.385 1.00 88.69 101 ILE A N 1
ATOM 864 C CA . ILE A 1 101 ? -3.628 1.551 -5.751 1.00 88.69 101 ILE A CA 1
ATOM 865 C C . ILE A 1 101 ? -2.247 1.342 -6.381 1.00 88.69 101 ILE A C 1
ATOM 867 O O . ILE A 1 101 ? -1.890 2.039 -7.325 1.00 88.69 101 ILE A O 1
ATOM 871 N N . MET A 1 102 ? -1.447 0.390 -5.888 1.00 88.19 102 MET A N 1
ATOM 872 C CA . MET A 1 102 ? -0.107 0.126 -6.426 1.00 88.19 102 MET A CA 1
ATOM 873 C C . MET A 1 102 ? -0.126 -0.639 -7.757 1.00 88.19 102 MET A C 1
ATOM 875 O O . MET A 1 102 ? 0.782 -0.496 -8.578 1.00 88.19 102 MET A O 1
ATOM 879 N N . VAL A 1 103 ? -1.152 -1.456 -7.998 1.00 89.31 103 VAL A N 1
ATOM 880 C CA . VAL A 1 103 ? -1.280 -2.232 -9.238 1.00 89.31 103 VAL A CA 1
ATOM 881 C C . VAL A 1 103 ? -1.500 -1.315 -10.439 1.00 89.31 103 VAL A C 1
ATOM 883 O O . VAL A 1 103 ? -0.870 -1.524 -11.473 1.00 89.31 103 VAL A O 1
ATOM 886 N N . LYS A 1 104 ? -2.325 -0.272 -10.320 1.00 86.69 104 LYS A N 1
ATOM 887 C CA . LYS A 1 104 ? -2.603 0.669 -11.422 1.00 86.69 104 LYS A CA 1
ATOM 888 C C . LYS A 1 104 ? -1.353 1.310 -12.051 1.00 86.69 104 LYS A C 1
ATOM 890 O O . LYS A 1 104 ? -1.153 1.134 -13.255 1.00 86.69 104 LYS A O 1
ATOM 895 N N . PRO A 1 105 ? -0.472 1.997 -11.298 1.00 86.50 105 PRO A N 1
ATOM 896 C CA . PRO A 1 105 ? 0.743 2.582 -11.850 1.00 86.50 105 PRO A CA 1
ATOM 897 C C . PRO A 1 105 ? 1.702 1.513 -12.395 1.00 86.50 105 PRO A C 1
ATOM 899 O O . PRO A 1 105 ? 2.399 1.768 -13.376 1.00 86.50 105 PRO A O 1
ATOM 902 N N . LEU A 1 106 ? 1.727 0.303 -11.818 1.00 89.56 106 LEU A N 1
ATOM 903 C CA . LEU A 1 106 ? 2.518 -0.813 -12.354 1.00 89.56 106 LEU A CA 1
ATOM 904 C C . LEU A 1 106 ? 2.012 -1.263 -13.726 1.00 89.56 106 LEU A C 1
ATOM 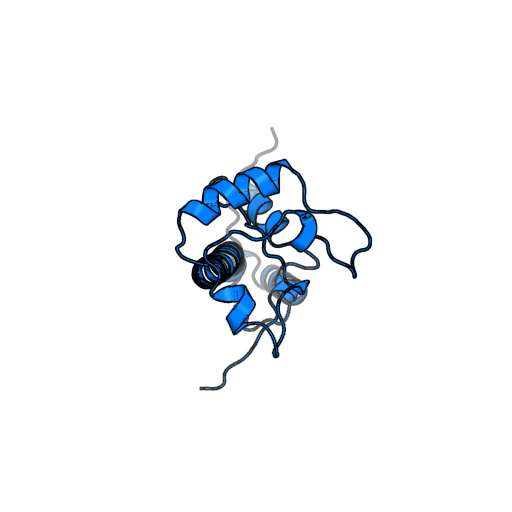906 O O . LEU A 1 106 ? 2.824 -1.464 -14.627 1.00 89.56 106 LEU A O 1
ATOM 910 N N . MET A 1 107 ? 0.695 -1.387 -13.900 1.00 90.06 107 MET A N 1
ATOM 911 C CA . MET A 1 107 ? 0.095 -1.724 -15.194 1.00 90.06 107 MET A CA 1
ATOM 912 C C . MET A 1 107 ? 0.386 -0.631 -16.226 1.00 90.06 107 MET A C 1
ATOM 914 O O . MET A 1 107 ? 0.845 -0.944 -17.318 1.00 90.06 107 MET A O 1
ATOM 918 N N . ASN A 1 108 ? 0.264 0.646 -15.846 1.00 88.50 108 ASN A N 1
ATOM 919 C CA . ASN A 1 108 ? 0.604 1.763 -16.729 1.00 88.50 108 ASN A CA 1
ATOM 920 C C . ASN A 1 108 ? 2.084 1.742 -17.171 1.00 88.50 108 ASN A C 1
ATOM 922 O O . ASN A 1 108 ? 2.395 1.988 -18.338 1.00 88.50 108 ASN A O 1
ATOM 926 N N . LEU A 1 109 ? 3.014 1.405 -16.266 1.00 89.75 109 LEU A N 1
ATOM 927 C CA . LEU A 1 109 ? 4.423 1.216 -16.627 1.00 89.75 109 LEU A CA 1
ATOM 928 C C . LEU A 1 109 ? 4.610 0.051 -17.604 1.00 89.75 109 LEU A C 1
ATOM 930 O O . LEU A 1 109 ? 5.340 0.199 -18.583 1.00 89.75 109 LEU A O 1
ATOM 934 N N . ILE A 1 110 ? 3.971 -1.095 -17.350 1.00 91.19 110 ILE A N 1
ATOM 935 C CA . ILE A 1 110 ? 4.035 -2.260 -18.242 1.00 91.19 110 ILE A CA 1
ATOM 936 C C . ILE A 1 110 ? 3.546 -1.872 -19.639 1.00 91.19 110 ILE A C 1
ATOM 938 O O . ILE A 1 110 ? 4.281 -2.079 -20.603 1.00 91.19 110 ILE A O 1
ATOM 942 N N . ASP A 1 111 ? 2.384 -1.229 -19.742 1.00 90.94 111 ASP A N 1
ATOM 943 C CA . ASP A 1 111 ? 1.798 -0.806 -21.017 1.00 90.94 111 ASP A CA 1
ATOM 944 C C . ASP A 1 111 ? 2.694 0.200 -21.757 1.00 90.94 111 ASP A C 1
ATOM 946 O O . ASP A 1 111 ? 2.899 0.094 -22.969 1.00 90.94 111 ASP A O 1
ATOM 950 N N . THR A 1 112 ? 3.295 1.145 -21.028 1.00 89.31 112 THR A N 1
ATOM 951 C CA . THR A 1 112 ? 4.219 2.142 -21.592 1.00 89.31 112 THR A CA 1
ATOM 952 C C . THR A 1 112 ? 5.465 1.482 -22.186 1.00 89.31 112 THR A C 1
ATOM 954 O O . THR A 1 112 ? 5.860 1.775 -23.314 1.00 89.31 112 THR A O 1
ATOM 957 N N . PHE A 1 113 ? 6.104 0.571 -21.449 1.00 90.56 113 PHE A N 1
ATOM 958 C CA . PHE A 1 113 ? 7.342 -0.074 -21.895 1.00 90.56 113 PHE A CA 1
ATOM 959 C C . PHE A 1 113 ? 7.111 -1.218 -22.888 1.00 90.56 113 PHE A C 1
ATOM 961 O O . PHE A 1 113 ? 8.000 -1.515 -23.693 1.00 90.56 113 PHE A O 1
ATOM 968 N N . GLN A 1 114 ? 5.913 -1.804 -22.911 1.00 90.75 114 GLN A N 1
ATOM 969 C CA . GLN A 1 114 ? 5.520 -2.796 -23.907 1.00 90.75 114 GLN A CA 1
ATOM 970 C C . GLN A 1 114 ? 5.619 -2.244 -25.338 1.00 90.75 114 GLN A C 1
ATOM 972 O O . GLN A 1 114 ? 5.987 -2.991 -26.244 1.00 90.75 114 GLN A O 1
ATOM 977 N N . GLN A 1 115 ? 5.397 -0.939 -25.545 1.00 87.12 115 GLN A N 1
ATOM 978 C CA . GLN A 1 115 ? 5.570 -0.274 -26.849 1.00 87.12 115 GLN A CA 1
ATOM 979 C C . GLN A 1 115 ? 7.006 -0.380 -27.392 1.00 87.12 115 GLN A C 1
ATOM 981 O O . GLN A 1 115 ? 7.225 -0.364 -28.600 1.00 87.12 115 GLN A O 1
ATOM 986 N N . PHE A 1 116 ? 7.986 -0.548 -26.504 1.00 88.31 116 PHE A N 1
ATOM 987 C CA . PHE A 1 116 ? 9.398 -0.739 -26.840 1.00 88.31 116 PHE A CA 1
ATOM 988 C C . PHE A 1 116 ? 9.829 -2.210 -26.750 1.00 88.31 116 PHE A C 1
ATOM 990 O O . PHE A 1 116 ? 11.024 -2.502 -26.733 1.00 88.31 116 PHE A O 1
ATOM 997 N N . ASN A 1 117 ? 8.871 -3.142 -26.654 1.00 88.12 117 ASN A N 1
ATOM 998 C CA . ASN A 1 117 ? 9.103 -4.572 -26.444 1.00 88.12 117 ASN A CA 1
ATOM 999 C C . ASN A 1 117 ? 9.951 -4.868 -25.186 1.00 88.12 117 ASN A C 1
ATOM 1001 O O . ASN A 1 117 ? 10.791 -5.774 -25.171 1.00 88.12 117 ASN A O 1
ATOM 1005 N N . ILE A 1 118 ? 9.757 -4.071 -24.130 1.00 90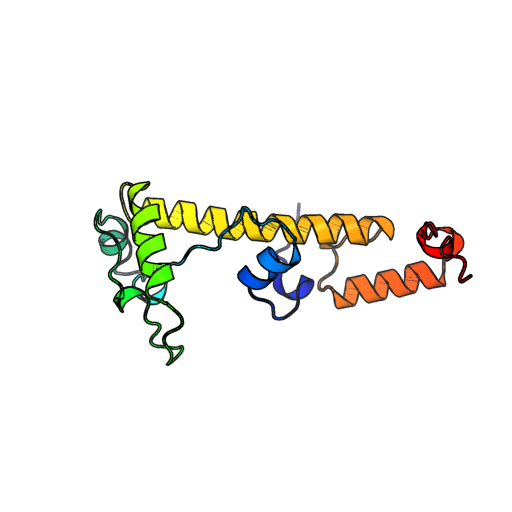.00 118 ILE A N 1
ATOM 1006 C CA . ILE A 1 118 ? 10.468 -4.191 -22.855 1.00 90.00 118 ILE A CA 1
ATOM 1007 C C . ILE A 1 118 ? 9.538 -4.819 -21.817 1.00 90.00 118 ILE A C 1
ATOM 1009 O O . ILE A 1 118 ? 8.514 -4.250 -21.451 1.00 90.00 118 ILE A O 1
ATOM 1013 N N . ASP A 1 119 ? 9.937 -5.980 -21.298 1.00 90.38 119 ASP A N 1
ATOM 1014 C CA . ASP A 1 119 ? 9.272 -6.642 -20.172 1.00 90.38 119 ASP A CA 1
ATOM 1015 C C . ASP A 1 119 ? 9.746 -6.043 -18.841 1.00 90.38 119 ASP A C 1
ATOM 1017 O O . ASP A 1 119 ? 10.772 -6.454 -18.294 1.00 90.38 119 ASP A O 1
ATOM 1021 N N . VAL A 1 120 ? 8.989 -5.077 -18.314 1.00 89.31 120 VAL A N 1
ATOM 1022 C CA . VAL A 1 120 ? 9.303 -4.349 -17.069 1.00 89.31 120 VAL A CA 1
ATOM 1023 C C . VAL A 1 120 ? 9.556 -5.285 -15.887 1.00 89.31 120 VAL A C 1
ATOM 1025 O O . VAL A 1 120 ? 10.433 -5.003 -15.075 1.00 89.31 120 VAL A O 1
ATOM 1028 N N . LEU A 1 121 ? 8.852 -6.417 -15.795 1.00 86.31 121 LEU A N 1
ATOM 1029 C CA . LEU A 1 121 ? 8.958 -7.336 -14.654 1.00 86.31 121 LEU A CA 1
ATOM 1030 C C . LEU A 1 121 ? 10.287 -8.101 -14.627 1.00 86.31 121 LEU A C 1
ATOM 1032 O O . LEU A 1 121 ? 10.692 -8.610 -13.577 1.00 86.31 121 LEU A O 1
ATOM 1036 N N . ARG A 1 122 ? 10.980 -8.166 -15.768 1.00 85.00 122 ARG A N 1
ATOM 1037 C CA . ARG A 1 122 ? 12.321 -8.744 -15.881 1.00 85.00 122 ARG A CA 1
ATOM 1038 C C . ARG A 1 122 ? 13.423 -7.760 -15.483 1.00 85.00 122 ARG A C 1
ATOM 1040 O O . ARG A 1 122 ? 14.533 -8.189 -15.156 1.00 85.00 122 ARG A O 1
ATOM 1047 N N . TYR A 1 123 ? 13.140 -6.463 -15.527 1.00 82.81 123 TYR A N 1
ATOM 1048 C CA . TYR A 1 123 ? 14.087 -5.408 -15.194 1.00 82.81 123 TYR A CA 1
ATOM 1049 C C . TYR A 1 123 ? 13.989 -5.028 -13.714 1.00 82.81 123 TYR A C 1
ATOM 1051 O O . TYR A 1 123 ? 12.928 -5.040 -13.102 1.00 82.81 123 TYR A O 1
ATOM 1059 N N . ILE A 1 124 ? 15.137 -4.703 -13.115 1.00 82.38 124 ILE A N 1
ATOM 1060 C CA . ILE A 1 124 ? 15.232 -4.458 -11.668 1.00 82.38 124 ILE A CA 1
ATOM 1061 C C . ILE A 1 124 ? 14.791 -3.030 -11.318 1.00 82.38 124 ILE A C 1
ATOM 1063 O O . ILE A 1 124 ? 14.433 -2.785 -10.169 1.00 82.38 124 ILE A O 1
ATOM 1067 N N . SER A 1 125 ? 14.831 -2.088 -12.272 1.00 90.19 125 SER A N 1
ATOM 1068 C CA . SER A 1 125 ? 14.526 -0.672 -12.031 1.00 90.19 125 SER A CA 1
ATOM 1069 C C . SER A 1 125 ? 14.055 0.095 -13.269 1.00 90.19 125 SER A C 1
ATOM 1071 O O . SER A 1 125 ? 14.370 -0.270 -14.405 1.00 90.19 125 SER A O 1
ATOM 1073 N N . ILE A 1 126 ? 13.409 1.241 -13.044 1.00 90.12 126 ILE A N 1
ATOM 1074 C CA . ILE A 1 126 ? 12.988 2.165 -14.108 1.00 90.12 126 ILE A CA 1
ATOM 1075 C C . ILE A 1 126 ? 14.161 2.675 -14.947 1.00 90.12 126 ILE A C 1
ATOM 1077 O O . ILE A 1 126 ? 14.052 2.805 -16.163 1.00 90.12 126 ILE A O 1
ATOM 1081 N N . ALA A 1 127 ? 15.320 2.894 -14.320 1.00 91.50 127 ALA A N 1
ATOM 1082 C CA . ALA A 1 127 ? 16.534 3.311 -15.014 1.00 91.50 127 ALA A CA 1
ATOM 1083 C C . ALA A 1 127 ? 17.016 2.239 -16.003 1.00 91.50 127 ALA A C 1
ATOM 1085 O O . ALA A 1 127 ? 17.478 2.563 -17.097 1.00 91.50 127 ALA A O 1
ATOM 1086 N N . SER A 1 128 ? 16.880 0.959 -15.640 1.00 91.62 128 SER A N 1
ATOM 1087 C CA . SER A 1 128 ? 17.223 -0.142 -16.540 1.00 91.62 128 SER A CA 1
ATOM 1088 C C . SER A 1 128 ? 16.236 -0.276 -17.704 1.00 91.62 128 SER A C 1
ATOM 1090 O O . SER A 1 128 ? 16.681 -0.495 -18.832 1.00 91.62 128 SER A O 1
ATOM 1092 N N . CYS A 1 129 ? 14.940 -0.026 -17.475 1.00 91.94 129 CYS A N 1
ATOM 1093 C CA . CYS A 1 129 ? 13.947 0.073 -18.547 1.00 91.94 129 CYS A CA 1
ATOM 1094 C C . CYS A 1 129 ? 14.264 1.243 -19.492 1.00 91.94 129 CYS A C 1
ATOM 1096 O O . CYS A 1 129 ? 14.362 1.041 -20.695 1.00 91.94 129 CYS A O 1
ATOM 1098 N N . ALA A 1 130 ? 14.543 2.440 -18.964 1.00 91.25 130 ALA A N 1
ATOM 1099 C CA . ALA A 1 130 ? 14.897 3.614 -19.766 1.00 91.25 130 ALA A CA 1
ATOM 1100 C C . ALA A 1 130 ? 16.174 3.406 -20.603 1.00 91.25 130 ALA A C 1
ATOM 1102 O O . ALA A 1 130 ? 16.258 3.839 -21.754 1.00 91.25 130 ALA A O 1
ATOM 1103 N N . TYR A 1 131 ? 17.171 2.710 -20.051 1.00 93.25 131 TYR A N 1
ATOM 1104 C CA . TYR A 1 131 ? 18.374 2.327 -20.790 1.00 93.25 131 TYR A CA 1
ATOM 1105 C C . TYR A 1 131 ? 18.058 1.365 -21.942 1.00 93.25 131 TYR A C 1
ATOM 1107 O O . TYR A 1 131 ? 18.545 1.565 -23.056 1.00 93.25 131 TYR A O 1
ATOM 1115 N N . ALA A 1 132 ? 17.224 0.350 -21.697 1.00 91.50 132 ALA A N 1
ATOM 1116 C CA . ALA A 1 132 ? 16.765 -0.570 -22.734 1.00 91.50 132 ALA A CA 1
ATOM 1117 C C . ALA A 1 132 ? 15.955 0.159 -23.819 1.00 91.50 132 ALA A C 1
ATOM 1119 O O . ALA A 1 132 ? 16.198 -0.075 -25.001 1.00 91.50 132 ALA A O 1
ATOM 1120 N N . THR A 1 133 ? 15.097 1.112 -23.440 1.00 90.81 133 THR A N 1
ATOM 1121 C CA . THR A 1 133 ? 14.362 1.973 -24.378 1.00 90.81 133 THR A CA 1
ATOM 1122 C C . THR A 1 133 ? 15.320 2.768 -25.250 1.00 90.81 133 THR A C 1
ATOM 1124 O O . THR A 1 133 ? 15.207 2.734 -26.469 1.00 90.81 133 THR A O 1
ATOM 1127 N N . LYS A 1 134 ? 16.329 3.421 -24.656 1.00 91.38 134 LYS A N 1
ATOM 1128 C CA . LYS A 1 134 ? 17.338 4.174 -25.414 1.00 91.38 134 LYS A CA 1
ATOM 1129 C C . LYS A 1 134 ? 18.061 3.295 -26.438 1.00 91.38 134 LYS A C 1
ATOM 1131 O O . LYS A 1 134 ? 18.281 3.726 -27.571 1.00 91.38 134 LYS A O 1
ATOM 1136 N N . HIS A 1 135 ? 18.444 2.080 -26.047 1.00 90.38 135 HIS A N 1
ATOM 1137 C CA . HIS A 1 135 ? 19.044 1.116 -26.972 1.00 90.38 135 HIS A CA 1
ATOM 1138 C C . HIS A 1 135 ? 18.088 0.745 -28.095 1.00 90.38 135 HIS A C 1
ATOM 1140 O O . HIS A 1 135 ? 18.468 0.838 -29.260 1.00 90.38 135 HIS A O 1
ATOM 1146 N N . TYR A 1 136 ? 16.848 0.395 -27.760 1.00 89.81 136 TYR A N 1
ATOM 1147 C CA . TYR A 1 136 ? 15.823 0.062 -28.740 1.00 89.81 136 TYR A CA 1
ATOM 1148 C C . TYR A 1 136 ? 15.634 1.194 -29.759 1.00 89.81 136 TYR A C 1
ATOM 1150 O O . TYR A 1 136 ? 15.753 0.964 -30.958 1.00 89.81 136 TYR A O 1
ATOM 1158 N N . SER A 1 137 ? 15.477 2.435 -29.297 1.00 88.00 137 SER A N 1
ATOM 1159 C CA . SER A 1 137 ? 15.321 3.613 -30.158 1.00 88.00 137 SER A CA 1
ATOM 1160 C C . SER A 1 137 ? 16.537 3.889 -31.048 1.00 88.00 137 SER A C 1
ATOM 1162 O O . SER A 1 137 ? 16.383 4.402 -32.151 1.00 88.00 137 SER A O 1
ATOM 1164 N N . THR A 1 138 ? 17.747 3.556 -30.590 1.00 90.19 138 THR A N 1
ATOM 1165 C CA . THR A 1 138 ? 18.979 3.772 -31.369 1.00 90.19 138 THR A CA 1
ATOM 1166 C C . THR A 1 138 ? 19.083 2.793 -32.538 1.00 90.19 138 THR A C 1
ATOM 1168 O O . THR A 1 138 ? 19.506 3.176 -33.626 1.00 90.19 138 THR A O 1
ATOM 1171 N N . TYR A 1 139 ? 18.708 1.530 -32.322 1.00 89.00 139 TYR A N 1
ATOM 1172 C CA . TYR A 1 139 ? 18.853 0.473 -33.328 1.00 89.00 139 TYR A CA 1
ATOM 1173 C C . TYR A 1 139 ? 17.600 0.257 -34.183 1.00 89.00 139 TYR A C 1
ATOM 1175 O O . TYR A 1 139 ? 17.715 -0.221 -35.310 1.00 89.00 139 TYR A O 1
ATOM 1183 N N . PHE A 1 140 ? 16.424 0.637 -33.682 1.00 87.19 140 PHE A N 1
ATOM 1184 C CA . PHE A 1 140 ? 15.136 0.450 -34.352 1.00 87.19 140 PHE A CA 1
ATOM 1185 C C . PHE A 1 140 ? 14.336 1.763 -34.465 1.00 87.19 140 PHE A C 1
ATOM 1187 O O . PHE A 1 140 ? 13.169 1.808 -34.074 1.00 87.19 140 PHE A O 1
ATOM 1194 N N . PRO A 1 141 ? 14.915 2.849 -35.018 1.00 83.50 141 PRO A N 1
ATOM 1195 C CA . PRO A 1 141 ? 14.244 4.150 -35.068 1.00 83.50 141 PRO A CA 1
ATOM 1196 C C . PRO A 1 141 ? 12.951 4.134 -35.899 1.00 83.50 141 PRO A C 1
ATOM 1198 O O . PRO A 1 141 ? 12.022 4.869 -35.590 1.00 83.50 141 PRO A O 1
ATOM 1201 N N . SER A 1 142 ? 12.851 3.273 -36.919 1.00 82.06 142 SER A N 1
ATOM 1202 C CA . SER A 1 142 ? 11.660 3.148 -37.775 1.00 82.06 142 SER A CA 1
ATOM 1203 C C . SER A 1 142 ? 10.484 2.406 -37.131 1.00 82.06 142 SER A C 1
ATOM 1205 O O . SER A 1 142 ? 9.415 2.348 -37.730 1.00 82.06 142 SER A O 1
ATOM 1207 N N . GLN A 1 143 ? 10.684 1.795 -35.959 1.00 77.56 143 GLN A N 1
ATOM 1208 C CA . GLN A 1 143 ? 9.646 1.078 -35.207 1.00 77.56 143 GLN A CA 1
ATOM 1209 C C . GLN A 1 143 ? 9.024 1.939 -34.101 1.00 77.56 143 GLN A C 1
ATOM 1211 O O . GLN A 1 143 ? 8.151 1.466 -33.380 1.00 77.56 143 GLN A O 1
ATOM 1216 N N . LEU A 1 144 ? 9.480 3.184 -33.949 1.00 71.25 144 LEU A N 1
ATOM 1217 C CA . LEU A 1 144 ? 8.842 4.163 -33.081 1.00 71.25 144 LEU A CA 1
ATOM 1218 C C . LEU A 1 144 ? 7.628 4.726 -33.819 1.00 71.25 144 LEU A C 1
ATOM 1220 O O . LEU A 1 144 ? 7.771 5.267 -34.915 1.00 71.25 144 LEU A O 1
ATOM 1224 N N . ASP A 1 145 ? 6.441 4.576 -33.237 1.00 63.38 145 ASP A N 1
ATOM 1225 C CA . ASP A 1 145 ? 5.213 5.127 -33.804 1.00 63.38 145 ASP A CA 1
ATOM 1226 C C . ASP A 1 145 ? 5.235 6.661 -33.641 1.00 63.38 145 ASP A C 1
ATOM 1228 O O . ASP A 1 145 ? 4.935 7.213 -32.582 1.00 63.38 145 ASP A O 1
ATOM 1232 N N . LEU A 1 146 ? 5.702 7.362 -34.679 1.00 56.41 146 LEU A N 1
ATOM 1233 C CA . LEU A 1 146 ? 5.903 8.817 -34.718 1.00 56.41 146 LEU A CA 1
ATOM 1234 C C . LEU A 1 146 ? 4.594 9.585 -34.994 1.00 56.41 146 LEU A C 1
ATOM 1236 O O . LEU A 1 146 ? 4.583 10.550 -35.757 1.00 56.41 146 LEU A O 1
ATOM 1240 N N . GLU A 1 147 ? 3.475 9.234 -34.355 1.00 51.91 147 GLU A N 1
ATOM 1241 C CA . GLU A 1 147 ? 2.294 10.125 -34.353 1.00 51.91 147 GLU A CA 1
ATOM 1242 C C . GLU A 1 147 ? 2.619 11.491 -33.690 1.00 51.91 147 GLU A C 1
ATOM 1244 O O . GLU A 1 147 ? 1.911 12.474 -33.905 1.00 51.91 147 GLU A O 1
ATOM 1249 N N . ALA A 1 148 ? 3.738 11.598 -32.956 1.00 52.59 148 ALA A N 1
ATOM 1250 C CA . ALA A 1 148 ? 4.253 12.843 -32.380 1.00 52.59 148 ALA A CA 1
ATOM 1251 C C . ALA A 1 148 ? 4.857 13.836 -33.403 1.00 52.59 148 ALA A C 1
ATOM 1253 O O . ALA A 1 148 ? 4.883 15.035 -33.125 1.00 52.59 148 ALA A O 1
ATOM 1254 N N . ASP A 1 149 ? 5.273 13.391 -34.597 1.00 47.31 149 ASP A N 1
ATOM 1255 C CA . ASP A 1 149 ? 5.899 14.263 -35.613 1.00 47.31 149 ASP A CA 1
ATOM 1256 C C . ASP A 1 149 ? 4.878 15.073 -36.444 1.00 47.31 149 ASP A C 1
ATOM 1258 O O . ASP A 1 149 ? 5.244 15.809 -37.363 1.00 47.31 149 ASP A O 1
ATOM 1262 N N . LYS A 1 150 ? 3.577 14.988 -36.126 1.00 47.00 150 LYS A N 1
ATOM 1263 C CA . LYS A 1 150 ? 2.511 15.729 -36.830 1.00 47.00 150 LYS A CA 1
ATOM 1264 C C . LYS A 1 150 ? 2.246 17.145 -36.305 1.00 47.00 150 LYS A C 1
ATOM 1266 O O . LYS A 1 150 ? 1.373 17.822 -36.849 1.00 47.00 150 LYS A O 1
ATOM 1271 N N . TYR A 1 151 ? 2.987 17.645 -35.316 1.00 46.88 151 TYR A N 1
ATOM 1272 C CA . TYR A 1 151 ? 2.928 19.070 -34.971 1.00 46.88 151 TYR A CA 1
ATOM 1273 C C . TYR A 1 151 ? 3.844 19.868 -35.899 1.00 46.88 151 TYR A C 1
ATOM 1275 O O . TYR A 1 151 ? 5.014 20.115 -35.620 1.00 46.88 151 TYR A O 1
ATOM 1283 N N . THR A 1 152 ? 3.289 20.271 -37.041 1.00 40.59 152 THR A N 1
ATOM 1284 C CA . THR A 1 152 ? 3.880 21.303 -37.894 1.00 40.59 152 THR A CA 1
ATOM 1285 C C . THR A 1 152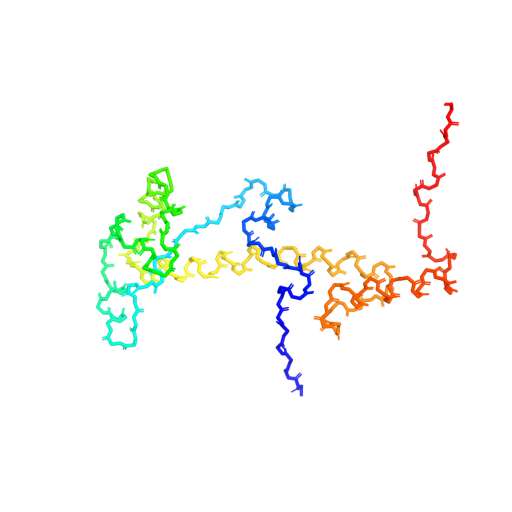 ? 3.875 22.610 -37.101 1.00 40.59 152 THR A C 1
ATOM 1287 O O . THR A 1 152 ? 2.809 23.137 -36.784 1.00 40.59 152 THR A O 1
ATOM 1290 N N . TYR A 1 153 ? 5.052 23.122 -36.741 1.00 46.97 153 TYR A N 1
ATOM 1291 C CA . TYR A 1 153 ? 5.178 24.493 -36.251 1.00 46.97 153 TYR A CA 1
ATOM 1292 C C . TYR A 1 153 ? 4.809 25.433 -37.408 1.00 46.97 153 TYR A C 1
ATOM 1294 O O . TYR A 1 153 ? 5.558 25.526 -38.382 1.00 46.97 153 TYR A O 1
ATOM 1302 N N . TYR A 1 154 ? 3.626 26.048 -37.325 1.00 46.88 154 TYR A N 1
ATOM 1303 C CA . TYR A 1 154 ? 3.218 27.174 -38.172 1.00 46.88 154 TYR A CA 1
ATOM 1304 C C . TYR A 1 154 ? 3.758 28.487 -37.608 1.00 46.88 154 TYR A C 1
ATOM 1306 O O . TYR A 1 154 ? 3.752 28.634 -36.362 1.00 46.88 154 TYR A O 1
#

Sequence (154 aa):
MKLQFNYAENLFGPMTLQACIKDCDDKSEHKDVFPYEIINSNNWKEVLMKTEPFEYEDFNSKHKGRYSFTKDEDDQYLIDFKRFTNRLDYLKYYNINDTEIMVKPLMNLIDTFQQFNIDVLRYISIASCAYATKHYSTYFPSQLDLEADKYTYY

Secondary structure (DSSP, 8-state):
-------THHHH-S--HHHHHHHTT-TT-------GGG--TTTHHHHHT-SSPPPGGGG--TTT-S----HHHHHHHHHHHTT-SSHHHHHHHHHHHHHHHHHHHHHHHHHHHHTTT--GGGSSSHHHHHHHHHHHHHH-GGGS--GGGG----